Protein AF-A0A3A9YB05-F1 (afdb_monomer_lite)

Structure (mmCIF, N/CA/C/O backbone):
data_AF-A0A3A9YB05-F1
#
_entry.id   AF-A0A3A9YB05-F1
#
loop_
_atom_site.group_PDB
_atom_site.id
_atom_site.type_symbol
_atom_site.label_atom_id
_atom_site.label_alt_id
_atom_site.label_comp_id
_atom_site.label_asym_id
_atom_site.label_entity_id
_atom_site.label_seq_id
_atom_site.pdbx_PDB_ins_code
_atom_site.Cartn_x
_atom_site.Cartn_y
_atom_site.Cartn_z
_atom_site.occupancy
_atom_site.B_iso_or_equiv
_atom_site.auth_seq_id
_atom_site.auth_comp_id
_atom_site.auth_asym_id
_atom_site.auth_atom_id
_atom_site.pdbx_PDB_model_num
ATOM 1 N N . MET A 1 1 ? -1.343 19.765 -22.130 1.00 36.56 1 MET A N 1
ATOM 2 C CA . MET A 1 1 ? -2.566 19.128 -21.579 1.00 36.56 1 MET A CA 1
ATOM 3 C C . MET A 1 1 ? -2.319 18.219 -20.355 1.00 36.56 1 MET A C 1
ATOM 5 O O . MET A 1 1 ? -3.243 17.538 -19.939 1.00 36.56 1 MET A O 1
ATOM 9 N N . ALA A 1 2 ? -1.139 18.242 -19.710 1.00 44.12 2 ALA A N 1
ATOM 10 C CA . ALA A 1 2 ? -0.844 17.418 -18.522 1.00 44.12 2 ALA A CA 1
ATOM 11 C C . ALA A 1 2 ? -1.219 18.084 -17.177 1.00 44.12 2 ALA A C 1
ATOM 13 O O . ALA A 1 2 ? -1.642 17.401 -16.250 1.00 44.12 2 ALA A O 1
ATOM 14 N N . ALA A 1 3 ? -1.144 19.418 -17.088 1.00 40.59 3 ALA A N 1
ATOM 15 C CA . ALA A 1 3 ? -1.496 20.162 -15.873 1.00 40.59 3 ALA A CA 1
ATOM 16 C C . ALA A 1 3 ? -2.989 20.034 -15.509 1.00 40.59 3 ALA A C 1
ATOM 18 O O . ALA A 1 3 ? -3.330 19.824 -14.350 1.00 40.59 3 ALA A O 1
ATOM 19 N N . ASN A 1 4 ? -3.877 20.057 -16.510 1.00 38.59 4 ASN A N 1
ATOM 20 C CA . ASN A 1 4 ? -5.318 19.913 -16.282 1.00 38.59 4 ASN A CA 1
ATOM 21 C C . ASN A 1 4 ? -5.694 18.483 -15.858 1.00 38.59 4 ASN A C 1
ATOM 23 O O . ASN A 1 4 ? -6.568 18.318 -15.017 1.00 38.59 4 ASN A O 1
ATOM 27 N N . GLY A 1 5 ? -4.999 17.454 -16.363 1.00 43.22 5 GLY A N 1
ATOM 28 C CA . GLY A 1 5 ? -5.184 16.065 -15.917 1.00 43.22 5 GLY A CA 1
ATOM 29 C C . GLY A 1 5 ? -4.750 15.843 -14.464 1.00 43.22 5 GLY A C 1
ATOM 30 O O . GLY A 1 5 ? -5.442 15.164 -13.715 1.00 43.22 5 GLY A O 1
ATOM 31 N N . MET A 1 6 ? -3.663 16.493 -14.038 1.00 45.25 6 MET A N 1
ATOM 32 C CA . MET A 1 6 ? -3.198 16.495 -12.648 1.00 45.25 6 MET A CA 1
ATOM 33 C C . MET A 1 6 ? -4.198 17.183 -11.704 1.00 45.25 6 MET A C 1
ATOM 35 O O . MET A 1 6 ? -4.473 16.657 -10.631 1.00 45.25 6 MET A O 1
ATOM 39 N N . ILE A 1 7 ? -4.790 18.314 -12.110 1.00 48.00 7 ILE A N 1
ATOM 40 C CA . ILE A 1 7 ? -5.822 19.018 -11.324 1.00 48.00 7 ILE A CA 1
ATOM 41 C C . ILE A 1 7 ? -7.118 18.194 -11.246 1.00 48.00 7 ILE A C 1
ATOM 43 O O . ILE A 1 7 ? -7.726 18.117 -10.182 1.00 48.00 7 ILE A O 1
ATOM 47 N N . ILE A 1 8 ? -7.514 17.519 -12.329 1.00 49.16 8 ILE A N 1
ATOM 48 C CA . ILE A 1 8 ? -8.707 16.655 -12.361 1.00 49.16 8 ILE A CA 1
ATOM 49 C C . ILE A 1 8 ? -8.503 15.380 -11.523 1.00 49.16 8 ILE A C 1
ATOM 51 O O . ILE A 1 8 ? -9.425 14.953 -10.832 1.00 49.16 8 ILE A O 1
ATOM 55 N N . GLU A 1 9 ? -7.303 14.796 -11.506 1.00 47.78 9 GLU A N 1
ATOM 56 C CA . GLU A 1 9 ? -6.983 13.644 -10.649 1.00 47.78 9 GLU A CA 1
ATOM 57 C C . GLU A 1 9 ? -6.858 14.041 -9.168 1.00 47.78 9 GLU A C 1
ATOM 59 O O . GLU A 1 9 ? -7.341 13.310 -8.306 1.00 47.78 9 GLU A O 1
ATOM 64 N N . GLN A 1 10 ? -6.301 15.218 -8.854 1.00 46.91 10 GLN A N 1
ATOM 65 C CA . GLN A 1 10 ? -6.330 15.785 -7.497 1.00 46.91 10 GLN A CA 1
ATOM 66 C C . GLN A 1 10 ? -7.772 16.084 -7.049 1.00 46.91 10 GLN A C 1
ATOM 68 O O . GLN A 1 10 ? -8.134 15.794 -5.910 1.00 46.91 10 GLN A O 1
ATOM 73 N N . ALA A 1 11 ? -8.635 16.554 -7.956 1.00 43.59 11 ALA A N 1
ATOM 74 C CA . ALA A 1 11 ? -10.065 16.727 -7.703 1.00 43.59 11 ALA A CA 1
ATOM 75 C C . ALA A 1 11 ? -10.808 15.382 -7.545 1.00 43.59 11 ALA A C 1
ATOM 77 O O . ALA A 1 11 ? -11.723 15.287 -6.730 1.00 43.59 11 ALA A O 1
ATOM 78 N N . GLN A 1 12 ? -10.385 14.312 -8.232 1.00 49.22 12 GLN A N 1
ATOM 79 C CA . GLN A 1 12 ? -10.925 12.960 -8.031 1.00 49.22 12 GLN A CA 1
ATOM 80 C C . GLN A 1 12 ? -10.447 12.311 -6.721 1.00 49.22 12 GLN A C 1
ATOM 82 O O . GLN A 1 12 ? -11.225 11.611 -6.064 1.00 49.22 12 GLN A O 1
ATOM 87 N N . ILE A 1 13 ? -9.218 12.601 -6.277 1.00 46.62 13 ILE A N 1
ATOM 88 C CA . ILE A 1 13 ? -8.735 12.291 -4.920 1.00 46.62 13 ILE A CA 1
ATOM 89 C C . ILE A 1 13 ? -9.582 13.047 -3.879 1.00 46.62 13 ILE A C 1
ATOM 91 O O . ILE A 1 13 ? -9.956 12.464 -2.865 1.00 46.62 13 ILE A O 1
ATOM 95 N N . LEU A 1 14 ? -10.011 14.279 -4.173 1.00 41.47 14 LEU A N 1
ATOM 96 C CA . LEU A 1 14 ? -10.945 15.060 -3.349 1.00 41.47 14 LEU A CA 1
ATOM 97 C C . LEU A 1 14 ? -12.405 14.574 -3.403 1.00 41.47 14 LEU A C 1
ATOM 99 O O . LEU A 1 14 ? -13.102 14.693 -2.402 1.00 41.47 14 LEU A O 1
ATOM 103 N N . THR A 1 15 ? -12.870 13.913 -4.470 1.00 44.34 15 THR A N 1
ATOM 104 C CA . THR A 1 15 ? -14.143 13.151 -4.425 1.00 44.34 15 THR A CA 1
ATOM 105 C C . THR A 1 15 ? -14.007 11.792 -3.728 1.00 44.34 15 THR A C 1
ATOM 107 O O . THR A 1 15 ? -15.003 11.133 -3.432 1.00 44.34 15 THR A O 1
ATOM 110 N N . THR A 1 16 ? -12.778 11.403 -3.364 1.00 44.47 16 THR A N 1
ATOM 111 C CA . THR A 1 16 ? -12.507 10.318 -2.406 1.00 44.47 16 THR A CA 1
ATOM 112 C C . THR A 1 16 ? -12.635 10.805 -0.952 1.00 44.47 16 THR A C 1
ATOM 114 O O . THR A 1 16 ? -12.190 10.131 -0.028 1.00 44.47 16 THR A O 1
ATOM 117 N N . HIS A 1 17 ? -13.319 11.933 -0.715 1.00 46.44 17 HIS A N 1
ATOM 118 C CA . HIS A 1 17 ? -13.881 12.268 0.597 1.00 46.44 17 HIS A CA 1
ATOM 119 C C . HIS A 1 17 ? -14.825 11.157 1.113 1.00 46.44 17 HIS A C 1
ATOM 121 O O . HIS A 1 17 ? -14.983 10.999 2.315 1.00 46.44 17 HIS A O 1
ATOM 127 N N . ASN A 1 18 ? -15.356 10.292 0.236 1.00 51.62 18 ASN A N 1
ATOM 128 C CA . ASN A 1 18 ? -16.285 9.224 0.617 1.00 51.62 18 ASN A CA 1
ATOM 129 C C . ASN A 1 18 ? -15.692 8.081 1.463 1.00 51.62 18 ASN A C 1
ATOM 131 O O . ASN A 1 18 ? -16.448 7.421 2.171 1.00 51.62 18 ASN A O 1
ATOM 135 N N . LEU A 1 19 ? -14.379 7.817 1.444 1.00 50.50 19 LEU A N 1
ATOM 136 C CA . LEU A 1 19 ? -13.840 6.685 2.218 1.00 50.50 19 LEU A CA 1
ATOM 137 C C . LEU A 1 19 ? -13.727 7.013 3.717 1.00 50.50 19 LEU A C 1
ATOM 139 O O . LEU A 1 19 ? -14.070 6.188 4.561 1.00 50.50 19 LEU A O 1
ATOM 143 N N . ALA A 1 20 ? -13.335 8.246 4.050 1.00 49.22 20 ALA A N 1
ATOM 144 C CA . ALA A 1 20 ? -13.356 8.744 5.425 1.00 49.22 20 ALA A CA 1
ATOM 145 C C . ALA A 1 20 ? -14.797 8.894 5.952 1.00 49.22 20 ALA A C 1
ATOM 147 O O . ALA A 1 20 ? -15.063 8.584 7.113 1.00 49.22 20 ALA A O 1
ATOM 148 N N . THR A 1 21 ? -15.749 9.277 5.092 1.00 50.00 21 THR A N 1
ATOM 149 C CA . THR A 1 21 ? -17.178 9.352 5.445 1.00 50.00 21 THR A CA 1
ATOM 150 C C . THR A 1 21 ? -17.798 7.973 5.718 1.00 50.00 21 THR A C 1
ATOM 152 O O . THR A 1 21 ? -18.630 7.844 6.610 1.00 50.00 21 THR A O 1
ATOM 155 N N . LEU A 1 22 ? -17.384 6.913 5.016 1.00 48.75 22 LEU A N 1
ATOM 156 C CA . LEU A 1 22 ? -17.892 5.552 5.260 1.00 48.75 22 LEU A CA 1
ATOM 157 C C . LEU A 1 22 ? -17.341 4.913 6.546 1.00 48.75 22 LEU A C 1
ATOM 159 O O . LEU A 1 22 ? -17.993 4.060 7.147 1.00 48.75 22 LEU A O 1
ATOM 163 N N . VAL A 1 23 ? -16.149 5.319 6.985 1.00 48.09 23 VAL A N 1
ATOM 164 C CA . VAL A 1 23 ? -15.511 4.753 8.184 1.00 48.09 23 VAL A CA 1
ATOM 165 C C . VAL A 1 23 ? -15.795 5.574 9.444 1.00 48.09 23 VAL A C 1
ATOM 167 O O . VAL A 1 23 ? -15.877 4.998 10.524 1.00 48.09 23 VAL A O 1
ATOM 170 N N . GLY A 1 24 ? -16.005 6.889 9.321 1.00 53.16 24 GLY A N 1
ATOM 171 C CA . GLY A 1 24 ? -16.400 7.756 10.434 1.00 53.16 24 GLY A CA 1
ATOM 172 C C . GLY A 1 24 ? -17.881 7.582 10.810 1.00 53.16 24 GLY A C 1
ATOM 173 O O . GLY A 1 24 ? -18.190 6.780 11.685 1.00 53.16 24 GLY A O 1
ATOM 174 N N . PRO A 1 25 ? -18.816 8.310 10.175 1.00 46.41 25 PRO A N 1
ATOM 175 C CA . PRO A 1 25 ? -20.230 8.278 10.561 1.00 46.41 25 PRO A CA 1
ATOM 176 C C . PRO A 1 25 ? -20.952 6.933 10.352 1.00 46.41 25 PRO A C 1
ATOM 178 O O . PRO A 1 25 ? -21.892 6.651 11.088 1.00 46.41 25 PRO A O 1
ATOM 181 N N . VAL A 1 26 ? -20.543 6.097 9.385 1.00 50.66 26 VAL A N 1
ATOM 182 C CA . VAL A 1 26 ? -21.224 4.812 9.082 1.00 50.66 26 VAL A CA 1
ATOM 183 C C . VAL A 1 26 ? -20.585 3.616 9.812 1.00 50.66 26 VAL A C 1
ATOM 185 O O . VAL A 1 26 ? -21.194 2.554 9.913 1.00 50.66 26 VAL A O 1
ATOM 188 N N . GLY A 1 27 ? -19.377 3.775 10.369 1.00 55.62 27 GLY A N 1
ATOM 189 C CA . GLY A 1 27 ? -18.739 2.771 11.229 1.00 55.62 27 GLY A CA 1
ATOM 190 C C . GLY A 1 27 ? -18.441 1.423 10.558 1.00 55.62 27 GLY A C 1
ATOM 191 O O . GLY A 1 27 ? -18.299 0.416 11.255 1.00 55.62 27 GLY A O 1
ATOM 192 N N . VAL A 1 28 ? -18.351 1.373 9.221 1.00 55.44 28 VAL A N 1
ATOM 193 C CA . VAL A 1 28 ? -18.095 0.127 8.484 1.00 55.44 28 VAL A CA 1
ATOM 194 C C . VAL A 1 28 ? -16.756 -0.453 8.916 1.00 55.44 28 VAL A C 1
ATOM 196 O O . VAL A 1 28 ? -15.711 0.170 8.741 1.00 55.44 28 VAL A O 1
ATOM 199 N N . ARG A 1 29 ? -16.783 -1.677 9.447 1.00 64.31 29 ARG A N 1
ATOM 200 C CA . ARG A 1 29 ? -15.589 -2.452 9.775 1.00 64.31 29 ARG A CA 1
ATOM 201 C C . ARG A 1 29 ? -15.524 -3.683 8.876 1.00 64.31 29 ARG A C 1
ATOM 203 O O . ARG A 1 29 ? -16.465 -4.475 8.871 1.00 64.31 29 ARG A O 1
ATOM 210 N N . PRO A 1 30 ? -14.441 -3.873 8.113 1.00 71.44 30 PRO A N 1
ATOM 211 C CA . PRO A 1 30 ? -14.278 -5.074 7.313 1.00 71.44 30 PRO A CA 1
ATOM 212 C C . PRO A 1 30 ? -14.149 -6.287 8.236 1.00 71.44 30 PRO A C 1
ATOM 214 O O . PRO A 1 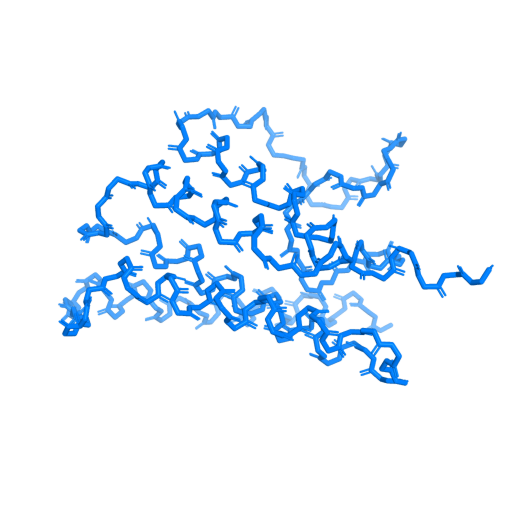30 ? -13.394 -6.247 9.204 1.00 71.44 30 PRO A O 1
ATOM 217 N N . ALA A 1 31 ? -14.835 -7.384 7.905 1.00 74.44 31 ALA A N 1
ATOM 218 C CA . ALA A 1 31 ? -14.831 -8.609 8.713 1.00 74.44 31 ALA A CA 1
ATOM 219 C C . ALA A 1 31 ? -13.417 -9.175 8.948 1.00 74.44 31 ALA A C 1
ATOM 221 O O . ALA A 1 31 ? -13.138 -9.753 9.990 1.00 74.44 31 ALA A O 1
ATOM 222 N N . ALA A 1 32 ? -12.511 -8.970 7.990 1.00 76.44 32 ALA A N 1
ATOM 223 C CA . ALA A 1 32 ? -11.117 -9.398 8.085 1.00 76.44 32 ALA A CA 1
ATOM 224 C C . ALA A 1 32 ? -10.206 -8.420 8.856 1.00 76.44 32 ALA A C 1
ATOM 226 O O . ALA A 1 32 ? -9.037 -8.727 9.062 1.00 76.44 32 ALA A O 1
ATOM 227 N N . GLY A 1 33 ? -10.700 -7.240 9.237 1.00 84.44 33 GLY A N 1
ATOM 228 C CA . GLY A 1 33 ? -9.899 -6.175 9.838 1.00 84.44 33 GLY A CA 1
ATOM 229 C C . GLY A 1 33 ? -9.085 -5.359 8.826 1.00 84.44 33 GLY A C 1
ATOM 230 O O . GLY A 1 33 ? -8.813 -5.779 7.697 1.00 84.44 33 GLY A O 1
ATOM 231 N N . TRP A 1 34 ? -8.705 -4.151 9.242 1.00 86.56 34 TRP A N 1
ATOM 232 C CA . TRP A 1 34 ? -7.985 -3.189 8.404 1.00 86.56 34 TRP A CA 1
ATOM 233 C C . TRP A 1 34 ? -6.554 -3.627 8.094 1.00 86.56 34 TRP A C 1
ATOM 235 O O . TRP A 1 34 ? -6.126 -3.523 6.948 1.00 86.56 34 TRP A O 1
ATOM 245 N N . THR A 1 35 ? -5.848 -4.214 9.064 1.00 88.00 35 THR A N 1
ATOM 246 C CA . THR A 1 35 ? -4.489 -4.746 8.878 1.00 88.00 35 THR A CA 1
ATOM 247 C C . THR A 1 35 ? -4.452 -5.833 7.805 1.00 88.00 35 THR A C 1
ATOM 249 O O . THR A 1 35 ? -3.587 -5.821 6.937 1.00 88.00 35 THR A O 1
ATOM 252 N N . ALA A 1 36 ? -5.439 -6.736 7.785 1.00 87.75 36 ALA A N 1
ATOM 253 C CA . ALA A 1 36 ? -5.518 -7.777 6.761 1.00 87.75 36 ALA A CA 1
ATOM 254 C C . ALA A 1 36 ? -5.822 -7.208 5.364 1.00 87.75 36 ALA A C 1
ATOM 256 O O . ALA A 1 36 ? -5.395 -7.768 4.353 1.00 87.75 36 ALA A O 1
ATOM 257 N N . LEU A 1 37 ? -6.573 -6.102 5.279 1.00 90.19 37 LEU A N 1
ATOM 258 C CA . LEU A 1 37 ? -6.776 -5.395 4.013 1.00 90.19 37 LEU A CA 1
ATOM 259 C C . LEU A 1 37 ? -5.516 -4.665 3.555 1.00 90.19 37 LEU A C 1
ATOM 261 O O . LEU A 1 37 ? -5.202 -4.740 2.369 1.00 90.19 37 LEU A O 1
ATOM 265 N N . ALA A 1 38 ? -4.787 -4.015 4.463 1.00 90.94 38 ALA A N 1
ATOM 266 C CA . ALA A 1 38 ? -3.481 -3.431 4.176 1.00 90.94 38 ALA A CA 1
ATOM 267 C C . ALA A 1 38 ? -2.537 -4.501 3.607 1.00 90.94 38 ALA A C 1
ATOM 269 O O . ALA A 1 38 ? -2.008 -4.353 2.508 1.00 90.94 38 ALA A O 1
ATOM 270 N N . ASP A 1 39 ? -2.457 -5.645 4.2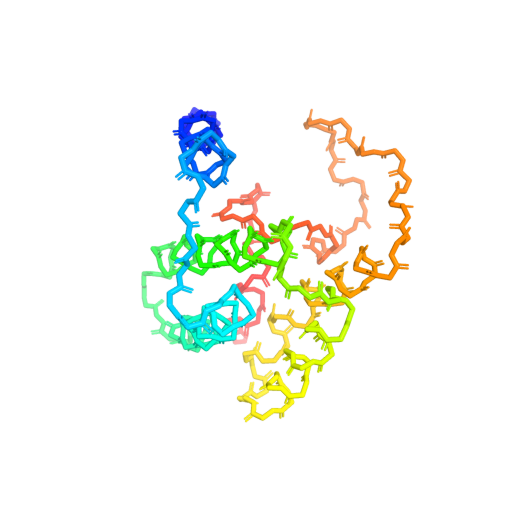77 1.00 92.75 39 ASP A N 1
ATOM 271 C CA . ASP A 1 39 ? -1.659 -6.789 3.857 1.00 92.75 39 ASP A CA 1
ATOM 272 C C . ASP A 1 39 ? -1.992 -7.292 2.448 1.00 92.75 39 ASP A C 1
ATOM 274 O O . ASP A 1 39 ? -1.096 -7.431 1.615 1.00 92.75 39 ASP A O 1
ATOM 278 N N . ARG A 1 40 ? -3.276 -7.536 2.155 1.00 93.69 40 ARG A N 1
ATOM 279 C CA . ARG A 1 40 ? -3.714 -7.963 0.815 1.00 93.69 40 ARG A CA 1
ATOM 280 C C . ARG A 1 40 ? -3.460 -6.892 -0.239 1.00 93.69 40 ARG A C 1
ATOM 282 O O . ARG A 1 40 ? -3.083 -7.206 -1.365 1.00 93.69 40 ARG A O 1
ATOM 289 N N . THR A 1 41 ? -3.654 -5.628 0.117 1.00 93.19 41 THR A N 1
ATOM 290 C CA . THR A 1 41 ? -3.427 -4.505 -0.797 1.00 93.19 41 THR A CA 1
ATOM 291 C C . THR A 1 41 ? -1.949 -4.367 -1.132 1.00 93.19 41 THR A C 1
ATOM 293 O O . THR A 1 41 ? -1.610 -4.123 -2.287 1.00 93.19 41 THR A O 1
ATOM 296 N N . PHE A 1 42 ? -1.056 -4.607 -0.173 1.00 96.44 42 PHE A N 1
ATOM 297 C CA . PHE A 1 42 ? 0.377 -4.627 -0.436 1.00 96.44 42 PHE A CA 1
ATOM 298 C C . PHE A 1 42 ? 0.772 -5.757 -1.398 1.00 96.44 42 PHE A C 1
ATOM 300 O O . PHE A 1 42 ? 1.553 -5.522 -2.316 1.00 96.44 42 PHE A O 1
ATOM 307 N N . THR A 1 43 ? 0.159 -6.942 -1.296 1.00 96.56 43 THR A N 1
ATOM 308 C CA . THR A 1 43 ? 0.323 -8.006 -2.307 1.00 96.56 43 THR A CA 1
ATOM 309 C C . THR A 1 43 ? -0.130 -7.560 -3.704 1.00 96.56 43 THR A C 1
ATOM 311 O O . THR A 1 43 ? 0.508 -7.884 -4.704 1.00 96.56 43 THR A O 1
ATOM 314 N N . VAL A 1 44 ? -1.208 -6.775 -3.805 1.00 95.88 44 VAL A N 1
ATOM 315 C CA . VAL A 1 44 ? -1.638 -6.191 -5.087 1.00 95.88 44 VAL A CA 1
ATOM 316 C C . VAL A 1 44 ? -0.610 -5.181 -5.605 1.00 95.88 44 VAL A C 1
ATOM 318 O O . VAL A 1 44 ? -0.281 -5.211 -6.790 1.00 95.88 44 VAL A O 1
ATOM 321 N N . VAL A 1 45 ? -0.065 -4.324 -4.737 1.00 95.50 45 VAL A N 1
ATOM 322 C CA . VAL A 1 45 ? 0.991 -3.359 -5.090 1.00 95.50 45 VAL A CA 1
ATOM 323 C C . VAL A 1 45 ? 2.218 -4.073 -5.658 1.00 95.50 45 VAL A C 1
ATOM 325 O O . VAL A 1 45 ? 2.700 -3.690 -6.727 1.00 95.50 45 VAL A O 1
ATOM 328 N N . THR A 1 46 ? 2.714 -5.120 -4.993 1.00 96.75 46 THR A N 1
ATOM 329 C CA . THR A 1 46 ? 3.899 -5.861 -5.454 1.00 96.75 46 THR A CA 1
ATOM 330 C C . THR A 1 46 ? 3.631 -6.570 -6.781 1.00 96.75 46 TH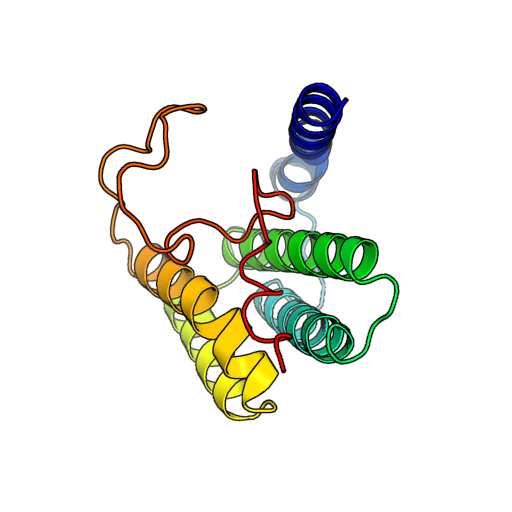R A C 1
ATOM 332 O O . THR A 1 46 ? 4.435 -6.458 -7.707 1.00 96.75 46 THR A O 1
ATOM 335 N N . HIS A 1 47 ? 2.464 -7.201 -6.934 1.00 95.50 47 HIS A N 1
ATOM 336 C CA . HIS A 1 47 ? 2.055 -7.845 -8.183 1.00 95.50 47 HIS A CA 1
ATOM 337 C C . HIS A 1 47 ? 1.932 -6.851 -9.351 1.00 95.50 47 HIS A C 1
ATOM 339 O O . HIS A 1 47 ? 2.444 -7.100 -10.443 1.00 95.50 47 HIS A O 1
ATOM 345 N N . LEU A 1 48 ? 1.290 -5.698 -9.144 1.00 93.31 48 LEU A N 1
ATOM 346 C CA . LEU A 1 48 ? 1.178 -4.666 -10.179 1.00 93.31 48 LEU A CA 1
ATOM 347 C C . LEU A 1 48 ? 2.545 -4.071 -10.539 1.00 93.31 48 LEU A C 1
ATOM 349 O O . LEU A 1 48 ? 2.809 -3.820 -11.713 1.00 93.31 48 LEU A O 1
ATOM 353 N N . THR A 1 49 ? 3.432 -3.909 -9.558 1.00 94.19 49 THR A N 1
ATOM 354 C CA . THR A 1 49 ? 4.799 -3.422 -9.787 1.00 94.19 49 THR A CA 1
ATOM 355 C C . THR A 1 49 ? 5.625 -4.421 -10.601 1.00 94.19 49 THR A C 1
ATOM 357 O O . THR A 1 49 ? 6.351 -4.013 -11.508 1.00 94.19 49 THR A O 1
ATOM 360 N N . ALA A 1 50 ? 5.465 -5.727 -10.362 1.00 94.81 50 ALA A N 1
ATOM 361 C CA . ALA A 1 50 ? 6.105 -6.769 -11.171 1.00 94.81 50 ALA A CA 1
ATOM 362 C C . ALA A 1 50 ? 5.672 -6.695 -12.647 1.00 94.81 50 ALA A C 1
ATOM 364 O O . ALA A 1 50 ? 6.490 -6.840 -13.556 1.00 94.81 50 ALA A O 1
ATOM 365 N N . ARG A 1 51 ? 4.394 -6.376 -12.897 1.00 92.94 51 ARG A N 1
ATOM 366 C CA . ARG A 1 51 ? 3.815 -6.213 -14.245 1.00 92.94 51 ARG A CA 1
ATOM 367 C C . ARG A 1 51 ? 4.286 -4.964 -14.993 1.00 92.94 51 ARG A C 1
ATOM 369 O O . ARG A 1 51 ? 3.836 -4.740 -16.116 1.00 92.94 51 ARG A O 1
ATOM 376 N N . LEU A 1 52 ? 5.129 -4.123 -14.394 1.00 90.00 52 LEU A N 1
ATOM 377 C CA . LEU A 1 52 ? 5.755 -3.007 -15.107 1.00 90.00 52 LEU A CA 1
ATOM 378 C C . LEU A 1 52 ? 6.894 -3.477 -16.007 1.00 90.00 52 LEU A C 1
ATOM 380 O O . LEU A 1 52 ? 7.131 -2.861 -17.042 1.00 90.00 52 LEU A O 1
ATOM 384 N N . ARG A 1 53 ? 7.570 -4.575 -15.647 1.00 88.19 53 ARG A N 1
ATOM 385 C CA . ARG A 1 53 ? 8.647 -5.122 -16.474 1.00 88.19 53 ARG A CA 1
ATOM 386 C C . ARG A 1 53 ? 8.115 -5.533 -17.842 1.00 88.19 53 ARG A C 1
ATOM 388 O O . ARG A 1 53 ? 7.138 -6.274 -17.926 1.00 88.19 53 ARG A O 1
ATOM 395 N N . HIS A 1 54 ? 8.786 -5.071 -18.897 1.00 84.25 54 HIS A N 1
ATOM 396 C CA . HIS A 1 54 ? 8.462 -5.382 -20.298 1.00 84.25 54 HIS A CA 1
ATOM 397 C C . HIS A 1 54 ? 7.038 -5.004 -20.720 1.00 84.25 54 HIS A C 1
ATOM 399 O O . HIS A 1 54 ? 6.504 -5.551 -21.684 1.00 84.25 54 HIS A O 1
ATOM 405 N N . ASN A 1 55 ? 6.398 -4.075 -20.008 1.00 85.38 55 ASN A N 1
ATOM 406 C CA . ASN A 1 55 ? 5.053 -3.642 -20.346 1.00 85.38 55 ASN A CA 1
ATOM 407 C C . ASN A 1 55 ? 5.111 -2.547 -21.422 1.00 85.38 55 ASN A C 1
ATOM 409 O O . ASN A 1 55 ? 5.573 -1.444 -21.129 1.00 85.38 55 ASN A O 1
ATOM 413 N N . PRO A 1 56 ? 4.588 -2.786 -22.639 1.00 82.94 56 PRO A N 1
ATOM 414 C CA . PRO A 1 56 ? 4.631 -1.797 -23.715 1.00 82.94 56 PRO A CA 1
ATOM 415 C C . PRO A 1 56 ? 3.731 -0.577 -23.449 1.00 82.94 56 PRO A C 1
ATOM 417 O O . PRO A 1 56 ? 3.808 0.416 -24.169 1.00 82.94 56 PRO A O 1
ATOM 420 N N . ARG A 1 57 ? 2.841 -0.638 -22.445 1.00 86.50 57 ARG A N 1
ATOM 421 C CA . ARG A 1 57 ? 1.924 0.443 -22.048 1.00 86.50 57 ARG A CA 1
ATOM 422 C C . ARG A 1 57 ? 1.880 0.584 -20.514 1.00 86.50 57 ARG A C 1
ATOM 424 O O . ARG A 1 57 ? 0.841 0.327 -19.899 1.00 86.50 57 ARG A O 1
ATOM 431 N N . PRO A 1 58 ? 2.982 1.016 -19.874 1.00 86.00 58 PRO A N 1
ATOM 432 C CA . PRO A 1 58 ? 3.157 0.910 -18.424 1.00 86.00 58 PRO A CA 1
ATOM 433 C C . PRO A 1 58 ? 2.326 1.923 -17.625 1.00 86.00 58 PRO A C 1
ATOM 435 O O . PRO A 1 58 ? 2.030 1.687 -16.458 1.00 86.00 58 PRO A O 1
ATOM 438 N N . LEU A 1 59 ? 1.906 3.034 -18.242 1.00 83.69 59 LEU A N 1
ATOM 439 C CA . LEU A 1 59 ? 1.262 4.155 -17.543 1.00 83.69 59 LEU A CA 1
ATOM 440 C C . LEU A 1 59 ? -0.036 3.765 -16.823 1.00 83.69 59 LEU A C 1
ATOM 442 O O . LEU A 1 59 ? -0.297 4.239 -15.720 1.00 83.69 59 LEU A O 1
ATOM 446 N N . ARG A 1 60 ? -0.836 2.864 -17.408 1.00 83.69 60 ARG A N 1
ATOM 447 C CA . ARG A 1 60 ? -2.052 2.363 -16.751 1.00 83.69 60 ARG A CA 1
ATOM 448 C C . ARG A 1 60 ? -1.711 1.572 -15.488 1.00 83.69 60 ARG A C 1
ATOM 450 O O . ARG A 1 60 ? -2.300 1.811 -14.443 1.00 83.69 60 ARG A O 1
ATOM 457 N N . THR A 1 61 ? -0.721 0.689 -15.575 1.00 85.38 61 THR A N 1
ATOM 458 C CA . THR A 1 61 ? -0.258 -0.104 -14.433 1.00 85.38 61 THR A CA 1
ATOM 459 C C . THR A 1 61 ? 0.336 0.784 -13.341 1.00 85.38 61 THR A C 1
ATOM 461 O O . THR A 1 61 ? 0.073 0.548 -12.170 1.00 85.38 61 THR A O 1
ATOM 464 N N . VAL A 1 62 ? 1.071 1.843 -13.699 1.00 84.12 62 VAL A N 1
ATOM 465 C CA . VAL A 1 62 ? 1.570 2.843 -12.735 1.00 84.12 62 VAL A CA 1
ATOM 466 C C . VAL A 1 62 ? 0.416 3.502 -11.974 1.00 84.12 62 VAL A C 1
ATOM 468 O O . VAL A 1 62 ? 0.465 3.599 -10.746 1.00 84.12 62 VAL A O 1
ATOM 471 N N . LYS A 1 63 ? -0.658 3.891 -12.673 1.00 76.75 63 LYS A N 1
ATOM 472 C CA . LYS A 1 63 ? -1.861 4.442 -12.033 1.00 76.75 63 LYS A CA 1
ATOM 473 C C . LYS A 1 63 ? -2.504 3.440 -11.071 1.00 76.75 63 LYS A C 1
ATOM 475 O O . LYS A 1 63 ? -2.864 3.817 -9.955 1.00 76.75 63 LYS A O 1
ATOM 480 N N . ASP A 1 64 ? -2.607 2.176 -11.474 1.00 83.25 64 ASP A N 1
ATOM 481 C CA . ASP A 1 64 ? -3.174 1.116 -10.636 1.00 83.25 64 ASP A CA 1
ATOM 482 C C . ASP A 1 64 ? -2.313 0.870 -9.378 1.00 83.25 64 ASP A C 1
ATOM 484 O O . ASP A 1 64 ? -2.858 0.754 -8.278 1.00 83.25 64 ASP A O 1
ATOM 488 N N . VAL A 1 65 ? -0.975 0.882 -9.501 1.00 87.75 65 VAL A N 1
ATOM 489 C CA . VAL A 1 65 ? -0.038 0.807 -8.359 1.00 87.75 65 VAL A CA 1
ATOM 490 C C . VAL A 1 65 ? -0.273 1.967 -7.393 1.00 87.75 65 VAL A C 1
ATOM 492 O O . VAL A 1 65 ? -0.427 1.749 -6.193 1.00 87.75 65 VAL A O 1
ATOM 495 N N . ALA A 1 66 ? -0.348 3.200 -7.899 1.00 80.94 66 ALA A N 1
ATOM 496 C CA . ALA A 1 66 ? -0.557 4.381 -7.066 1.00 80.94 66 ALA A CA 1
ATOM 497 C C . ALA A 1 66 ? -1.937 4.394 -6.387 1.00 80.94 66 ALA A C 1
ATOM 499 O O . ALA A 1 66 ? -2.087 4.908 -5.277 1.00 80.94 66 ALA A O 1
ATOM 500 N N . TYR A 1 67 ? -2.966 3.837 -7.031 1.00 81.56 67 TYR A N 1
ATOM 501 C CA . TYR A 1 67 ? -4.278 3.665 -6.410 1.00 81.56 67 TYR A CA 1
ATOM 502 C C . TYR A 1 67 ? -4.229 2.643 -5.271 1.00 81.56 67 TYR A C 1
ATOM 504 O O . TYR A 1 67 ? -4.662 2.949 -4.160 1.00 81.56 67 TYR A O 1
ATOM 512 N N . ALA A 1 68 ? -3.646 1.467 -5.515 1.00 85.44 68 ALA A N 1
ATOM 513 C CA . ALA A 1 68 ? -3.483 0.438 -4.493 1.00 85.44 68 ALA A CA 1
ATOM 514 C C . ALA A 1 68 ? -2.630 0.939 -3.312 1.00 85.44 68 ALA A C 1
ATOM 516 O O . ALA A 1 68 ? -2.988 0.718 -2.159 1.00 85.44 68 ALA A O 1
ATOM 517 N N . TRP A 1 69 ? -1.564 1.701 -3.571 1.00 89.25 69 TRP A N 1
ATOM 518 C CA . TRP A 1 69 ? -0.750 2.314 -2.519 1.00 89.25 69 TRP A CA 1
ATOM 519 C C . TRP A 1 69 ? -1.550 3.286 -1.641 1.00 89.25 69 TRP A C 1
ATOM 521 O O . TRP A 1 69 ? -1.453 3.247 -0.417 1.00 89.25 69 TRP A O 1
ATOM 531 N N . ARG A 1 70 ? -2.401 4.132 -2.236 1.00 85.31 70 ARG A N 1
ATOM 532 C CA . ARG A 1 70 ? -3.277 5.026 -1.460 1.00 85.31 70 ARG A CA 1
ATOM 533 C C . ARG A 1 70 ? -4.279 4.254 -0.601 1.00 85.31 70 ARG A C 1
ATOM 535 O O . ARG A 1 70 ? -4.513 4.647 0.537 1.00 85.31 70 ARG A O 1
ATOM 542 N N . GLN A 1 71 ? -4.833 3.156 -1.118 1.00 84.50 71 GLN A N 1
ATOM 543 C CA . GLN A 1 71 ? -5.727 2.280 -0.350 1.00 84.50 71 GLN A CA 1
ATOM 544 C C . GLN A 1 71 ? -5.005 1.630 0.835 1.00 84.50 71 GLN A C 1
ATOM 546 O O . GLN A 1 71 ? -5.535 1.608 1.942 1.00 84.50 71 GLN A O 1
ATOM 551 N N . LEU A 1 72 ? -3.767 1.177 0.630 1.00 91.06 72 LEU A N 1
ATOM 552 C CA . LEU A 1 72 ? -2.912 0.662 1.697 1.00 91.06 72 LEU A CA 1
ATOM 553 C C . LEU A 1 72 ? -2.718 1.699 2.809 1.00 91.06 72 LEU A C 1
ATOM 555 O O . LEU A 1 72 ? -2.990 1.405 3.970 1.00 91.06 72 LEU A O 1
ATOM 559 N N . VAL A 1 73 ? -2.289 2.914 2.452 1.00 86.62 73 VAL A N 1
ATOM 560 C CA . VAL A 1 73 ? -2.085 4.002 3.422 1.00 86.62 73 VAL A CA 1
ATOM 561 C C . VAL A 1 73 ? -3.379 4.312 4.171 1.00 86.62 73 VAL A C 1
ATOM 563 O O . VAL A 1 73 ? -3.352 4.464 5.391 1.00 86.62 73 VAL A O 1
ATOM 566 N N . PHE A 1 74 ? -4.521 4.342 3.479 1.00 84.00 74 PHE A N 1
ATOM 567 C CA . PHE A 1 74 ? -5.818 4.525 4.122 1.00 84.00 74 PHE A CA 1
ATOM 568 C C . PHE A 1 74 ? -6.097 3.434 5.162 1.00 84.00 74 PHE A C 1
ATOM 570 O O . PHE A 1 74 ? -6.376 3.767 6.310 1.00 84.00 74 PHE A O 1
ATOM 577 N N . PHE A 1 75 ? -5.963 2.152 4.809 1.00 85.94 75 PHE A N 1
ATOM 578 C CA . PHE A 1 75 ? -6.220 1.051 5.744 1.00 85.94 75 PHE A CA 1
ATOM 579 C C . PHE A 1 75 ? -5.327 1.099 6.985 1.00 85.94 75 PHE A C 1
ATOM 581 O O . PHE A 1 75 ? -5.798 0.777 8.070 1.00 85.94 75 PHE A O 1
ATOM 588 N N . LEU A 1 76 ? -4.077 1.544 6.848 1.00 87.12 76 LEU A N 1
ATOM 589 C CA . LEU A 1 76 ? -3.161 1.728 7.979 1.00 87.12 76 LEU A CA 1
ATOM 590 C C . LEU A 1 76 ? -3.489 2.953 8.846 1.00 87.12 76 LEU A C 1
ATOM 592 O O . LEU A 1 76 ? -3.083 3.006 10.001 1.00 87.12 76 LEU A O 1
ATOM 596 N N . SER A 1 77 ? -4.219 3.930 8.305 1.00 83.50 77 SER A N 1
ATOM 597 C CA . SER A 1 77 ? -4.531 5.196 8.987 1.00 83.50 77 SER A CA 1
ATOM 598 C C . SER A 1 77 ? -5.875 5.178 9.725 1.00 83.50 77 SER A C 1
ATOM 600 O O . SER A 1 77 ? -6.197 6.121 10.447 1.00 83.50 77 SER A O 1
ATOM 602 N N . VAL A 1 78 ? -6.698 4.142 9.528 1.00 82.19 78 VAL A N 1
ATOM 603 C CA . VAL A 1 78 ? -8.030 4.048 10.137 1.00 82.19 78 VAL A CA 1
ATOM 604 C C . VAL A 1 78 ? -7.934 3.683 11.630 1.00 82.19 78 VAL A C 1
ATOM 606 O O . VAL A 1 78 ? -7.248 2.719 11.981 1.00 82.19 78 VAL A O 1
ATOM 609 N N . PRO A 1 79 ? -8.681 4.363 12.527 1.00 77.19 79 PRO A N 1
ATOM 610 C CA . PRO A 1 79 ? -8.773 3.969 13.931 1.00 77.19 79 PRO A CA 1
ATOM 611 C C . PRO A 1 79 ? -9.196 2.501 14.107 1.00 77.19 79 PRO A C 1
AT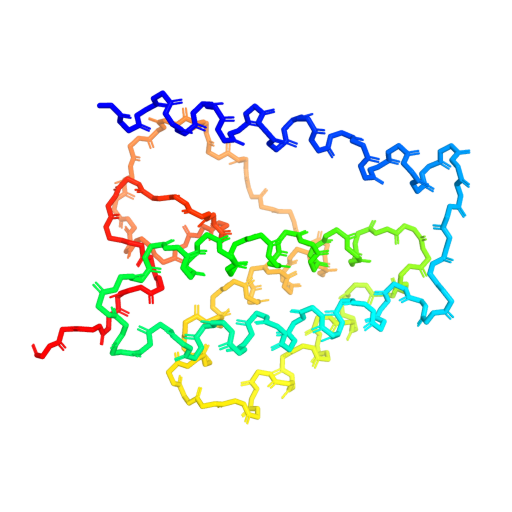OM 613 O O . PRO A 1 79 ? -10.232 2.061 13.603 1.00 77.19 79 PRO A O 1
ATOM 616 N N . GLY A 1 80 ? -8.396 1.737 14.855 1.00 77.44 80 GLY A N 1
ATOM 617 C CA . GLY A 1 80 ? -8.599 0.297 15.051 1.00 77.44 80 GLY A CA 1
ATOM 618 C C . GLY A 1 80 ? -7.861 -0.599 14.049 1.00 77.44 80 GLY A C 1
ATOM 619 O O . GLY A 1 80 ? -8.067 -1.810 14.076 1.00 77.44 80 GLY A O 1
ATOM 620 N N . ALA A 1 81 ? -6.996 -0.044 13.194 1.00 77.31 81 ALA A N 1
ATOM 621 C CA . ALA A 1 81 ? -6.094 -0.814 12.331 1.00 77.31 81 ALA A CA 1
ATOM 622 C C . ALA A 1 81 ? -4.882 -1.438 13.055 1.00 77.31 81 ALA A C 1
ATOM 624 O O . ALA A 1 81 ? -4.106 -2.162 12.431 1.00 77.31 81 ALA A O 1
ATOM 625 N N . GLY A 1 82 ? -4.742 -1.202 14.363 1.00 83.19 82 GLY A N 1
ATOM 626 C CA . GLY A 1 82 ? -3.584 -1.619 15.154 1.00 83.19 82 GLY A CA 1
ATOM 627 C C . GLY A 1 82 ? -2.452 -0.594 15.095 1.00 83.19 82 GLY A C 1
ATOM 628 O O . GLY A 1 82 ? -2.678 0.553 14.718 1.00 83.19 82 GLY A O 1
ATOM 629 N N . ASP A 1 83 ? -1.253 -1.008 15.499 1.00 89.06 83 ASP A N 1
ATOM 630 C CA . ASP A 1 83 ? -0.047 -0.178 15.443 1.00 89.06 83 ASP A CA 1
ATOM 631 C C . ASP A 1 83 ? 0.473 -0.078 13.990 1.00 89.06 83 ASP A C 1
ATOM 633 O O . ASP A 1 83 ? 0.878 -1.100 13.414 1.00 89.06 83 ASP A O 1
ATOM 637 N N . PRO A 1 84 ? 0.487 1.126 13.383 1.00 85.94 84 PRO A N 1
ATOM 638 C CA . PRO A 1 84 ? 0.995 1.324 12.030 1.00 85.94 84 PRO A CA 1
ATOM 639 C C . PRO A 1 84 ? 2.467 0.928 11.865 1.00 85.94 84 PRO A C 1
ATOM 641 O O . PRO A 1 84 ? 2.831 0.426 10.803 1.00 85.94 84 PRO A O 1
ATOM 644 N N . ALA A 1 85 ? 3.313 1.100 12.886 1.00 88.38 85 ALA A N 1
ATOM 645 C CA . ALA A 1 85 ? 4.733 0.763 12.804 1.00 88.38 85 ALA A CA 1
ATOM 646 C C . ALA A 1 85 ? 4.940 -0.757 12.699 1.00 88.38 85 ALA A C 1
ATOM 648 O O . ALA A 1 85 ? 5.670 -1.229 11.824 1.00 88.38 85 ALA A O 1
ATOM 649 N N . LEU A 1 86 ? 4.223 -1.536 13.519 1.00 91.69 86 LEU A N 1
ATOM 650 C CA . LEU A 1 86 ? 4.232 -3.002 13.435 1.00 91.69 86 LEU A CA 1
ATOM 651 C C . LEU A 1 86 ? 3.694 -3.503 12.091 1.00 91.69 86 LEU A C 1
ATOM 653 O O . LEU A 1 86 ? 4.243 -4.446 11.514 1.00 91.69 86 LEU A O 1
ATOM 657 N N . ALA A 1 87 ? 2.637 -2.870 11.577 1.00 91.94 87 ALA A N 1
ATOM 658 C CA . ALA A 1 87 ? 2.086 -3.216 10.276 1.00 91.94 87 ALA A CA 1
ATOM 659 C C . ALA A 1 87 ? 3.107 -2.968 9.155 1.00 91.94 87 ALA A C 1
ATOM 661 O O . ALA A 1 87 ? 3.339 -3.859 8.337 1.00 91.94 87 ALA A O 1
ATOM 662 N N . VAL A 1 88 ? 3.772 -1.807 9.147 1.00 92.12 88 VAL A N 1
ATOM 663 C CA . VAL A 1 88 ? 4.798 -1.472 8.147 1.00 92.12 88 VAL A CA 1
ATOM 664 C C . VAL A 1 88 ? 6.000 -2.414 8.220 1.00 92.12 88 VAL A C 1
ATOM 666 O O . VAL A 1 88 ? 6.499 -2.833 7.177 1.00 92.12 88 VAL A O 1
ATOM 669 N N . GLU A 1 89 ? 6.427 -2.833 9.411 1.00 93.75 89 GLU A N 1
ATOM 670 C CA . GLU A 1 89 ? 7.487 -3.840 9.548 1.00 93.75 89 GLU A CA 1
ATOM 671 C C . GLU A 1 89 ? 7.069 -5.203 8.961 1.00 93.75 89 GLU A C 1
ATOM 673 O O . GLU A 1 89 ? 7.865 -5.904 8.335 1.00 93.75 89 GLU A O 1
ATOM 678 N N . GLY A 1 90 ? 5.786 -5.566 9.068 1.00 95.44 90 GLY A N 1
ATOM 679 C CA . GLY A 1 90 ? 5.220 -6.710 8.348 1.00 95.44 90 GLY A CA 1
ATOM 680 C C . GLY A 1 90 ? 5.309 -6.575 6.825 1.00 95.44 90 GLY A C 1
ATOM 681 O O . GLY A 1 90 ? 5.642 -7.542 6.137 1.00 95.44 90 GLY A O 1
ATOM 682 N N . LEU A 1 91 ? 5.069 -5.376 6.292 1.00 96.25 91 LEU A N 1
ATOM 683 C CA . LEU A 1 91 ? 5.207 -5.105 4.859 1.00 96.25 91 LEU A CA 1
ATOM 684 C C . LEU A 1 91 ? 6.668 -5.167 4.398 1.00 96.25 91 LEU A C 1
ATOM 686 O O . LEU A 1 91 ? 6.924 -5.628 3.288 1.00 96.25 91 LEU A O 1
ATOM 690 N N . ARG A 1 92 ? 7.628 -4.745 5.233 1.00 95.31 92 ARG A N 1
ATOM 691 C CA . ARG A 1 92 ? 9.067 -4.829 4.919 1.00 95.31 92 ARG A CA 1
ATOM 692 C C . ARG A 1 92 ? 9.513 -6.271 4.750 1.00 95.31 92 ARG A C 1
ATOM 694 O O . ARG A 1 92 ? 10.077 -6.595 3.712 1.00 95.31 92 ARG A O 1
ATOM 701 N N . ARG A 1 93 ? 9.128 -7.151 5.677 1.00 95.88 93 ARG A N 1
ATOM 702 C CA . ARG A 1 93 ? 9.387 -8.594 5.552 1.00 95.88 93 ARG A CA 1
ATOM 703 C C . ARG A 1 93 ? 8.806 -9.175 4.262 1.00 95.88 93 ARG A C 1
ATOM 705 O O . ARG A 1 93 ? 9.495 -9.891 3.549 1.00 95.88 93 ARG A O 1
ATOM 712 N N . LYS A 1 94 ? 7.578 -8.794 3.895 1.00 95.38 94 LYS A N 1
ATOM 713 C CA . LYS A 1 94 ? 6.982 -9.196 2.606 1.00 95.38 94 LYS A CA 1
ATOM 714 C C . LYS A 1 94 ? 7.741 -8.647 1.402 1.00 95.38 94 LYS A C 1
ATOM 716 O O . LYS A 1 94 ? 7.783 -9.294 0.362 1.00 95.38 94 LYS A O 1
ATOM 721 N N . LEU A 1 95 ? 8.304 -7.446 1.507 1.00 96.50 95 LEU A N 1
ATOM 722 C CA . LEU A 1 95 ? 9.101 -6.849 0.440 1.00 96.50 95 LEU A CA 1
ATOM 723 C C . LEU A 1 95 ? 10.452 -7.563 0.261 1.00 96.50 95 LEU A C 1
ATOM 725 O O . LEU A 1 95 ? 10.981 -7.600 -0.848 1.00 96.50 95 LEU A O 1
ATOM 729 N N . ASP A 1 96 ? 10.994 -8.167 1.314 1.00 95.44 96 ASP A N 1
ATOM 730 C CA . ASP A 1 96 ? 12.221 -8.962 1.217 1.00 95.44 96 ASP A CA 1
ATOM 731 C C . ASP A 1 96 ? 12.002 -10.275 0.444 1.00 95.44 96 ASP A C 1
ATOM 733 O O . ASP A 1 96 ? 12.931 -10.785 -0.183 1.00 95.44 96 ASP A O 1
ATOM 737 N N . GLU A 1 97 ? 10.762 -10.774 0.410 1.00 95.69 97 GLU A N 1
ATOM 738 C CA . GLU A 1 97 ? 10.364 -12.004 -0.287 1.00 95.69 97 GLU A CA 1
ATOM 739 C C . GLU A 1 97 ? 10.087 -11.812 -1.793 1.00 95.69 97 GLU A C 1
ATOM 741 O O . GLU A 1 97 ? 10.000 -12.795 -2.532 1.00 95.69 97 GLU A O 1
ATOM 746 N N . VAL A 1 98 ? 9.933 -10.573 -2.284 1.00 95.06 98 VAL A N 1
ATOM 747 C CA . VAL A 1 98 ? 9.633 -10.324 -3.708 1.00 95.06 98 VAL A CA 1
ATOM 748 C C . VAL A 1 98 ? 10.889 -10.215 -4.577 1.00 95.06 98 VAL A C 1
ATOM 750 O O . VAL A 1 98 ? 12.013 -10.058 -4.098 1.00 95.06 98 VAL A O 1
ATOM 753 N N . ALA A 1 99 ? 10.692 -10.262 -5.899 1.00 95.12 99 ALA A N 1
ATOM 754 C CA . ALA A 1 99 ? 11.771 -10.120 -6.871 1.00 95.12 99 ALA A CA 1
ATOM 755 C C . ALA A 1 99 ? 12.576 -8.813 -6.660 1.00 95.12 99 ALA A C 1
ATOM 757 O O . ALA A 1 99 ? 11.979 -7.771 -6.359 1.00 95.12 99 ALA A O 1
ATOM 758 N N . PRO A 1 100 ? 13.913 -8.824 -6.858 1.00 94.31 100 PRO A N 1
ATOM 759 C CA . PRO A 1 100 ? 14.771 -7.668 -6.587 1.00 94.31 100 PRO A CA 1
ATOM 760 C C . PRO A 1 100 ? 14.347 -6.372 -7.287 1.00 94.31 100 PRO A C 1
ATOM 762 O O . PRO A 1 100 ? 14.468 -5.300 -6.704 1.00 94.31 100 PRO A O 1
ATOM 765 N N . ASP A 1 101 ? 13.822 -6.450 -8.511 1.00 92.12 101 ASP A N 1
ATOM 766 C CA . ASP A 1 101 ? 13.350 -5.278 -9.254 1.00 92.12 101 ASP A CA 1
ATOM 767 C C . ASP A 1 101 ? 12.127 -4.622 -8.593 1.00 92.12 101 ASP A C 1
ATOM 769 O O . ASP A 1 101 ? 12.056 -3.396 -8.484 1.00 92.12 101 ASP A O 1
ATOM 773 N N . VAL A 1 102 ? 11.190 -5.433 -8.096 1.00 95.38 102 VAL A N 1
ATOM 774 C CA . VAL A 1 102 ? 10.001 -4.967 -7.376 1.00 95.38 102 VAL A CA 1
ATOM 775 C C . VAL A 1 102 ? 10.407 -4.372 -6.038 1.00 95.38 102 VAL A C 1
ATOM 777 O O . VAL A 1 102 ? 9.950 -3.280 -5.694 1.00 95.38 102 VAL A O 1
ATOM 780 N N . ARG A 1 103 ? 11.306 -5.057 -5.318 1.00 95.44 103 ARG A N 1
ATOM 781 C CA . ARG A 1 103 ? 11.878 -4.565 -4.063 1.00 95.44 103 ARG A CA 1
ATOM 782 C C . ARG A 1 103 ? 12.493 -3.187 -4.262 1.00 95.44 103 ARG A C 1
ATOM 784 O O . ARG A 1 103 ? 12.050 -2.236 -3.631 1.00 95.44 103 ARG A O 1
ATOM 791 N N . ASN A 1 104 ? 13.421 -3.048 -5.205 1.00 91.50 104 ASN A N 1
ATOM 792 C CA . ASN A 1 104 ? 14.122 -1.789 -5.460 1.00 91.50 104 ASN A CA 1
ATOM 793 C C . ASN A 1 104 ? 13.162 -0.631 -5.791 1.00 91.50 104 ASN A C 1
ATOM 795 O O . ASN A 1 104 ? 13.362 0.487 -5.322 1.00 91.50 104 ASN A O 1
ATOM 799 N N . ARG A 1 105 ? 12.089 -0.894 -6.549 1.00 89.94 105 ARG A N 1
ATOM 800 C CA . ARG A 1 105 ? 11.077 0.115 -6.913 1.00 89.94 105 ARG A CA 1
ATOM 801 C C . ARG A 1 105 ? 10.216 0.578 -5.729 1.00 89.94 105 ARG A C 1
ATOM 803 O O . ARG A 1 105 ? 9.794 1.738 -5.692 1.00 89.94 105 ARG A O 1
ATOM 810 N N . LEU A 1 106 ? 9.931 -0.309 -4.774 1.00 93.50 106 LEU A N 1
ATOM 811 C CA . LEU A 1 106 ? 9.031 -0.029 -3.648 1.00 93.50 106 LEU A CA 1
ATOM 812 C C . LEU A 1 106 ? 9.760 0.372 -2.359 1.00 93.50 106 LEU A C 1
ATOM 814 O O . LEU A 1 106 ? 9.171 1.104 -1.560 1.00 93.50 106 LEU A O 1
ATOM 818 N N . SER A 1 107 ? 11.025 -0.022 -2.176 1.00 91.31 107 SER A N 1
ATOM 819 C CA . SER A 1 107 ? 11.814 0.267 -0.969 1.00 91.31 107 SER A CA 1
ATOM 820 C C . SER A 1 107 ? 11.770 1.737 -0.539 1.00 91.31 107 SER A C 1
ATOM 822 O O . SER A 1 107 ? 11.512 1.974 0.640 1.00 91.31 107 SER A O 1
ATOM 824 N N . PRO A 1 108 ? 11.915 2.742 -1.432 1.00 86.44 108 PRO A N 1
ATOM 825 C CA . PRO A 1 108 ? 11.876 4.137 -0.997 1.00 86.44 108 PRO A CA 1
ATOM 826 C C . PRO A 1 108 ? 10.501 4.560 -0.459 1.00 86.44 108 PRO A C 1
ATOM 828 O O . PRO A 1 108 ? 10.416 5.296 0.514 1.00 86.44 108 PRO A O 1
ATOM 831 N N . ALA A 1 109 ? 9.402 4.070 -1.053 1.00 84.69 109 ALA A N 1
ATOM 832 C CA . ALA A 1 109 ? 8.054 4.406 -0.571 1.00 84.69 109 ALA A CA 1
ATOM 833 C C . ALA A 1 109 ? 7.772 3.760 0.788 1.00 84.69 109 ALA A C 1
ATOM 835 O O . ALA A 1 109 ? 7.105 4.354 1.634 1.00 84.69 109 ALA A O 1
ATOM 836 N N . LEU A 1 110 ? 8.271 2.540 0.989 1.00 90.88 110 LEU A N 1
ATOM 837 C CA . LEU A 1 110 ? 8.087 1.822 2.239 1.00 90.88 110 LEU A CA 1
ATOM 838 C C . LEU A 1 110 ? 8.964 2.388 3.364 1.00 90.88 110 LEU A C 1
ATOM 840 O O . LEU A 1 110 ? 8.507 2.445 4.501 1.00 90.88 110 LEU A O 1
ATOM 844 N N . ALA A 1 111 ? 10.173 2.861 3.046 1.00 86.50 111 ALA A N 1
ATOM 845 C CA . ALA A 1 111 ? 11.030 3.583 3.985 1.00 86.50 111 ALA A CA 1
ATOM 846 C C . ALA A 1 111 ? 10.372 4.889 4.461 1.00 86.50 111 ALA A C 1
ATOM 848 O O . ALA A 1 111 ? 10.282 5.119 5.666 1.00 86.50 111 ALA A O 1
ATOM 849 N N . ASP A 1 112 ? 9.828 5.686 3.534 1.00 80.69 112 ASP A N 1
ATOM 850 C CA . ASP A 1 112 ? 9.076 6.904 3.866 1.00 80.69 112 ASP A CA 1
ATOM 851 C C . ASP A 1 112 ? 7.872 6.594 4.771 1.00 80.69 112 ASP A C 1
ATOM 853 O O . ASP A 1 112 ? 7.628 7.285 5.761 1.00 80.69 112 ASP A O 1
ATOM 857 N N . LEU A 1 113 ? 7.120 5.533 4.456 1.00 84.88 113 LEU A N 1
ATOM 858 C CA . LEU A 1 113 ? 5.965 5.121 5.251 1.00 84.88 113 LEU A CA 1
ATOM 859 C C . LEU A 1 113 ? 6.368 4.639 6.653 1.00 84.88 113 LEU A C 1
ATOM 861 O O . LEU A 1 113 ? 5.679 4.969 7.613 1.00 84.88 113 LEU A O 1
ATOM 865 N N . ALA A 1 114 ? 7.473 3.900 6.783 1.00 86.12 114 ALA A N 1
ATOM 866 C CA . ALA A 1 114 ? 7.997 3.445 8.074 1.00 86.12 114 ALA A CA 1
ATOM 867 C C . ALA A 1 114 ? 8.392 4.623 8.967 1.00 86.12 114 ALA A C 1
ATOM 869 O O . ALA A 1 114 ? 8.080 4.635 10.155 1.00 86.12 114 ALA A O 1
ATOM 870 N N . TRP A 1 115 ? 9.023 5.635 8.376 1.00 79.50 115 TRP A N 1
ATOM 871 C CA . TRP A 1 115 ? 9.424 6.843 9.083 1.00 79.50 115 TRP A CA 1
ATOM 872 C C . TRP A 1 115 ? 8.206 7.632 9.596 1.00 79.50 115 TRP A C 1
ATOM 874 O O . TRP A 1 115 ? 8.143 7.979 10.772 1.00 79.50 115 TRP A O 1
ATOM 884 N N . ILE A 1 116 ? 7.177 7.814 8.759 1.00 81.69 116 ILE A N 1
ATOM 88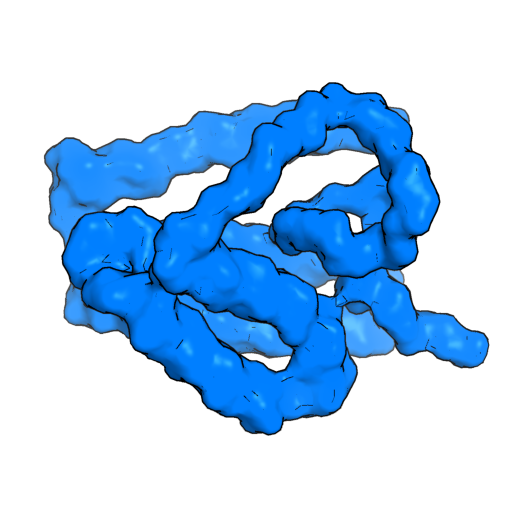5 C CA . ILE A 1 116 ? 5.909 8.452 9.166 1.00 81.69 116 ILE A CA 1
ATOM 886 C C . ILE A 1 116 ? 5.187 7.624 10.240 1.00 81.69 116 ILE A C 1
ATOM 888 O O . ILE A 1 116 ? 4.659 8.183 11.201 1.00 81.69 116 ILE A O 1
ATOM 892 N N . ALA A 1 117 ? 5.160 6.297 10.096 1.00 82.44 117 ALA A N 1
ATOM 893 C CA . ALA A 1 117 ? 4.512 5.397 11.048 1.00 82.44 117 ALA A CA 1
ATOM 894 C C . ALA A 1 117 ? 5.193 5.401 12.427 1.00 82.44 117 ALA A C 1
ATOM 896 O O . ALA A 1 117 ? 4.514 5.211 13.431 1.00 82.44 117 ALA A O 1
ATOM 897 N N . ALA A 1 118 ? 6.500 5.680 12.488 1.00 81.50 118 ALA A N 1
ATOM 898 C CA . ALA A 1 118 ? 7.235 5.881 13.736 1.00 81.50 118 ALA A CA 1
ATOM 899 C C . ALA A 1 118 ? 6.896 7.211 14.447 1.00 81.50 118 ALA A C 1
ATOM 901 O O . ALA A 1 118 ? 7.371 7.453 15.553 1.00 81.50 118 ALA A O 1
ATOM 902 N N . GLY A 1 119 ? 6.059 8.068 13.846 1.00 75.31 119 GLY A N 1
ATOM 903 C CA . GLY A 1 119 ? 5.638 9.351 14.418 1.00 75.31 119 GLY A CA 1
ATOM 904 C C . GLY A 1 119 ? 6.553 10.527 14.069 1.00 75.31 119 GLY A C 1
ATOM 905 O O . GLY A 1 119 ? 6.349 11.634 14.575 1.00 75.31 119 GLY A O 1
ATOM 906 N N . GLU A 1 120 ? 7.530 10.317 13.189 1.00 69.19 120 GLU A N 1
ATOM 907 C CA . GLU A 1 120 ? 8.451 11.358 12.751 1.00 69.19 120 GLU A CA 1
ATOM 908 C C . GLU A 1 120 ? 7.746 12.357 11.815 1.00 69.19 120 GLU A C 1
ATOM 910 O O . GLU A 1 120 ? 7.044 11.988 10.866 1.00 69.19 120 GLU A O 1
ATOM 915 N N . ARG A 1 121 ? 7.902 13.662 12.075 1.00 55.81 121 ARG A N 1
ATOM 916 C CA . ARG A 1 121 ? 7.293 14.713 11.242 1.00 55.81 121 ARG A CA 1
ATOM 917 C C . ARG A 1 121 ? 8.256 15.149 10.163 1.00 55.81 121 ARG A C 1
ATOM 919 O O . ARG A 1 121 ? 9.331 15.664 10.464 1.00 55.81 121 ARG A O 1
ATOM 926 N N . ARG A 1 122 ? 7.824 15.065 8.901 1.00 51.31 122 ARG A N 1
ATOM 927 C CA . ARG A 1 122 ? 8.553 15.697 7.798 1.00 51.31 122 ARG A CA 1
ATOM 928 C C . ARG A 1 122 ? 8.625 17.193 8.109 1.00 51.31 122 ARG A C 1
ATOM 930 O O . ARG A 1 122 ? 7.627 17.775 8.541 1.00 51.31 122 ARG A O 1
ATOM 937 N N . GLY A 1 123 ? 9.789 17.806 7.886 1.00 50.56 123 GLY A N 1
ATOM 938 C CA . GLY A 1 123 ? 9.899 19.267 7.841 1.00 50.56 123 GLY A CA 1
ATOM 939 C C . GLY A 1 123 ? 8.835 19.862 6.901 1.00 50.56 123 GLY A C 1
ATOM 940 O O . GLY A 1 123 ? 8.227 19.114 6.128 1.00 50.56 123 GLY A O 1
ATOM 941 N N . PRO A 1 124 ? 8.571 21.179 6.969 1.00 44.31 124 PRO A N 1
ATOM 942 C CA . PRO A 1 124 ? 7.432 21.807 6.299 1.00 44.31 124 PRO A CA 1
ATOM 943 C C . PRO A 1 124 ? 7.262 21.302 4.862 1.00 44.31 124 PRO A C 1
ATOM 945 O O . PRO A 1 124 ? 8.215 21.284 4.079 1.00 44.31 124 PRO A O 1
ATOM 948 N N . ALA A 1 125 ? 6.050 20.836 4.542 1.00 46.84 125 ALA A N 1
ATOM 949 C CA . ALA A 1 125 ? 5.731 20.320 3.219 1.00 46.84 125 ALA A CA 1
ATOM 950 C C . ALA A 1 125 ? 6.085 21.375 2.163 1.00 46.84 125 ALA A C 1
ATOM 952 O O . ALA A 1 125 ? 5.693 22.538 2.284 1.00 46.84 125 ALA A O 1
ATOM 953 N N . ARG A 1 126 ? 6.839 20.970 1.135 1.00 49.91 126 ARG A N 1
ATOM 954 C CA . ARG A 1 126 ? 7.189 21.849 0.017 1.00 49.91 126 ARG A CA 1
ATOM 955 C C . ARG A 1 126 ? 5.890 22.387 -0.603 1.00 49.91 126 ARG A C 1
ATOM 957 O O . ARG A 1 126 ? 4.999 21.581 -0.885 1.00 49.91 126 ARG A O 1
ATOM 964 N N . PRO A 1 127 ? 5.765 23.704 -0.834 1.00 38.81 127 PRO A N 1
ATOM 965 C CA . PRO A 1 127 ? 4.598 24.247 -1.508 1.00 38.81 127 PRO A CA 1
ATOM 966 C C . PRO A 1 127 ? 4.413 23.589 -2.890 1.00 38.81 127 PRO A C 1
ATOM 968 O O . PRO A 1 127 ? 5.407 23.340 -3.587 1.00 38.81 127 PRO A O 1
ATOM 971 N N . PRO A 1 128 ? 3.164 23.294 -3.297 1.00 39.31 128 PRO A N 1
ATOM 972 C CA . PRO A 1 128 ? 2.882 22.725 -4.610 1.00 39.31 128 PRO A CA 1
ATOM 973 C C . PRO A 1 128 ? 3.466 23.617 -5.715 1.00 39.31 128 PRO A C 1
ATOM 975 O O . PRO A 1 128 ? 3.190 24.813 -5.746 1.00 39.31 128 PRO A O 1
ATOM 978 N N . GLY A 1 129 ? 4.261 23.045 -6.625 1.00 39.94 129 GLY A N 1
ATOM 979 C CA . GLY A 1 129 ? 4.821 23.768 -7.777 1.00 39.94 129 GLY A CA 1
ATOM 980 C C . GLY A 1 129 ? 6.197 24.411 -7.572 1.00 39.94 129 GLY A C 1
ATOM 981 O O . GLY A 1 129 ? 6.691 25.053 -8.495 1.00 39.94 129 GLY A O 1
ATOM 982 N N . ALA A 1 130 ? 6.845 24.229 -6.417 1.00 45.19 130 ALA A N 1
ATOM 983 C CA . ALA A 1 130 ? 8.244 24.625 -6.267 1.00 45.19 130 ALA A CA 1
ATOM 984 C C . ALA A 1 130 ? 9.148 23.778 -7.193 1.00 45.19 130 ALA A C 1
ATOM 986 O O . ALA A 1 130 ? 9.003 22.550 -7.188 1.00 45.19 130 ALA A O 1
ATOM 987 N N . PRO A 1 131 ? 10.081 24.387 -7.954 1.00 39.66 131 PRO A N 1
ATOM 988 C CA . PRO A 1 131 ? 10.992 23.652 -8.830 1.00 39.66 131 PRO A CA 1
ATOM 989 C C . PRO A 1 131 ? 11.771 22.584 -8.051 1.00 39.66 131 PRO A C 1
ATOM 991 O O . PRO A 1 131 ? 12.115 22.767 -6.880 1.00 39.66 131 PRO A O 1
ATOM 994 N N . GLU A 1 132 ? 12.006 21.426 -8.669 1.00 47.56 132 GLU A N 1
ATOM 995 C CA . GLU A 1 132 ? 12.872 20.386 -8.108 1.00 47.56 132 GLU A CA 1
ATOM 996 C C . GLU A 1 132 ? 14.319 20.894 -8.095 1.00 47.56 132 GLU A C 1
ATOM 998 O O . GLU A 1 132 ? 15.063 20.731 -9.055 1.00 47.56 132 GLU A O 1
ATOM 1003 N N . GLU A 1 133 ? 14.728 21.558 -7.015 1.00 36.12 133 GLU A N 1
ATOM 1004 C CA . GLU A 1 133 ? 16.138 21.869 -6.802 1.00 36.12 133 GLU A CA 1
ATOM 1005 C C . GLU A 1 133 ? 16.891 20.579 -6.443 1.00 36.12 133 GLU A C 1
ATOM 1007 O O . GLU A 1 133 ? 16.769 20.055 -5.337 1.00 36.12 133 GLU A O 1
ATOM 1012 N N . GLY A 1 134 ? 17.644 20.051 -7.413 1.00 40.47 134 GLY A N 1
ATOM 1013 C CA . GLY A 1 134 ? 18.837 19.224 -7.189 1.00 40.47 134 GLY A CA 1
ATOM 1014 C C . GLY A 1 134 ? 18.665 17.842 -6.544 1.00 40.47 134 GLY A C 1
ATOM 1015 O O . GLY A 1 134 ? 19.661 17.283 -6.094 1.00 40.47 134 GLY A O 1
ATOM 1016 N N . GLY A 1 135 ? 17.456 17.280 -6.483 1.00 43.34 135 GLY A N 1
ATOM 1017 C CA . GLY A 1 135 ? 17.212 15.919 -5.984 1.00 43.34 135 GLY A CA 1
ATOM 1018 C C . GLY A 1 135 ? 17.008 14.915 -7.120 1.00 43.34 135 GLY A C 1
ATOM 1019 O O . GLY A 1 135 ? 16.362 15.234 -8.109 1.00 43.34 135 GLY A O 1
ATOM 1020 N N . ASP A 1 136 ? 17.505 13.690 -6.962 1.00 40.66 136 ASP A N 1
ATOM 1021 C CA . ASP A 1 136 ? 17.479 12.577 -7.934 1.00 40.66 136 ASP A CA 1
ATOM 1022 C C . ASP A 1 136 ? 16.081 12.058 -8.367 1.00 40.66 136 ASP A C 1
ATOM 1024 O O . ASP A 1 136 ? 15.972 10.986 -8.963 1.00 40.66 136 ASP A O 1
ATOM 1028 N N . GLY A 1 137 ? 14.991 12.762 -8.045 1.00 44.62 137 GLY A N 1
ATOM 1029 C CA . GLY A 1 137 ? 13.617 12.306 -8.281 1.00 44.62 137 GLY A CA 1
ATOM 1030 C C . GLY A 1 137 ? 13.197 11.074 -7.458 1.00 44.62 137 GLY A C 1
ATOM 1031 O O . GLY A 1 137 ? 12.089 10.562 -7.646 1.00 44.62 137 GLY A O 1
ATOM 1032 N N . ALA A 1 138 ? 14.037 10.580 -6.536 1.00 46.47 138 ALA A N 1
ATOM 1033 C CA . ALA A 1 138 ? 13.759 9.401 -5.715 1.00 46.47 138 ALA A CA 1
ATOM 1034 C C . ALA A 1 138 ? 13.046 9.737 -4.395 1.00 46.47 138 ALA A C 1
ATOM 1036 O O . ALA A 1 138 ? 12.312 8.896 -3.866 1.00 46.47 138 ALA A O 1
ATOM 1037 N N . SER A 1 139 ? 13.202 10.962 -3.881 1.00 41.31 139 SER A N 1
ATOM 1038 C CA . SER A 1 139 ? 12.597 11.402 -2.614 1.00 41.31 139 SER A CA 1
ATOM 1039 C C . SER A 1 139 ? 11.248 12.106 -2.799 1.00 41.31 139 SER A C 1
ATOM 1041 O O . SER A 1 139 ? 11.178 13.224 -3.302 1.00 41.31 139 SER A O 1
ATOM 1043 N N . GLY A 1 140 ? 10.166 11.491 -2.309 1.00 50.34 140 GLY A N 1
ATOM 1044 C CA . GLY A 1 140 ? 8.809 12.044 -2.380 1.00 50.34 140 GLY A CA 1
ATOM 1045 C C . GLY A 1 140 ? 7.715 10.969 -2.307 1.00 50.34 140 GLY A C 1
ATOM 1046 O O . GLY A 1 140 ? 7.995 9.796 -2.563 1.00 50.34 140 GLY A O 1
ATOM 1047 N N . PRO A 1 141 ? 6.464 11.345 -1.967 1.00 53.44 141 PRO A N 1
ATOM 1048 C CA . PRO A 1 141 ? 5.349 10.402 -1.907 1.00 53.44 141 PRO A CA 1
ATOM 1049 C C . PRO A 1 141 ? 5.167 9.668 -3.243 1.00 53.44 141 PRO A C 1
ATOM 1051 O O . PRO A 1 141 ? 5.334 10.255 -4.312 1.00 53.44 141 PRO A O 1
ATOM 1054 N N . LEU A 1 142 ? 4.800 8.381 -3.188 1.00 55.28 142 LEU A N 1
ATOM 1055 C CA . LEU A 1 142 ? 4.502 7.578 -4.377 1.00 55.28 142 LEU A CA 1
ATOM 1056 C C . LEU A 1 142 ? 3.177 8.040 -5.002 1.00 55.28 142 LEU A C 1
ATOM 1058 O O . LEU A 1 142 ? 2.101 7.510 -4.719 1.00 55.28 142 LEU A O 1
ATOM 1062 N N . LEU A 1 143 ? 3.258 9.076 -5.824 1.00 54.94 143 LEU A N 1
ATOM 1063 C CA . LEU A 1 143 ? 2.141 9.626 -6.580 1.00 54.94 143 LEU A CA 1
ATOM 1064 C C . LEU A 1 143 ? 2.023 8.901 -7.922 1.00 54.94 143 LEU A C 1
ATOM 1066 O O . LEU A 1 143 ? 3.014 8.411 -8.435 1.00 54.94 143 LEU A O 1
ATOM 1070 N N . GLY A 1 144 ? 0.820 8.842 -8.502 1.00 44.94 144 GLY A N 1
ATOM 1071 C CA . GLY A 1 144 ? 0.594 8.221 -9.821 1.00 44.94 144 GLY A CA 1
ATOM 1072 C C . GLY A 1 144 ? 0.993 9.092 -11.016 1.00 44.94 144 GLY A C 1
ATOM 1073 O O . GLY A 1 144 ? 0.768 8.698 -12.158 1.00 44.94 144 GLY A O 1
ATOM 1074 N N . TRP A 1 145 ? 1.541 10.280 -10.758 1.00 36.59 145 TRP A N 1
ATOM 1075 C CA . TRP A 1 145 ? 1.902 11.279 -11.758 1.00 36.59 145 TRP A CA 1
ATOM 1076 C C . TRP A 1 145 ? 3.184 11.991 -11.321 1.00 36.59 145 TRP A C 1
ATOM 1078 O O . TRP A 1 145 ? 3.315 12.365 -10.157 1.00 36.59 145 TRP A O 1
ATOM 1088 N N . THR A 1 146 ? 4.102 12.205 -12.261 1.00 46.19 146 THR A N 1
ATOM 1089 C CA . THR A 1 146 ? 5.350 12.962 -12.076 1.00 46.19 146 THR A CA 1
ATOM 1090 C C . THR A 1 146 ? 5.543 13.915 -13.257 1.00 46.19 146 THR A C 1
ATOM 1092 O O . THR A 1 146 ? 5.195 13.572 -14.390 1.00 46.19 146 THR A O 1
ATOM 1095 N N . LEU A 1 147 ? 6.113 15.102 -13.028 1.00 35.12 147 LEU A N 1
ATOM 1096 C CA . LEU A 1 147 ? 6.602 15.978 -14.102 1.00 35.12 147 LEU A CA 1
ATOM 1097 C C . LEU A 1 147 ? 7.972 15.453 -14.569 1.00 35.12 147 LEU A C 1
ATOM 1099 O O . LEU A 1 147 ? 9.006 16.007 -14.234 1.00 35.12 147 LEU A O 1
ATOM 1103 N N . GLY A 1 148 ? 7.980 14.324 -15.284 1.00 50.25 148 GLY A N 1
ATOM 1104 C CA . GLY A 1 148 ? 9.206 13.630 -15.700 1.00 50.25 148 GLY A CA 1
ATOM 1105 C C . GLY A 1 148 ? 9.035 12.111 -15.748 1.00 50.25 148 GLY A C 1
ATOM 1106 O O . GLY A 1 148 ? 7.918 11.606 -15.594 1.00 50.25 148 GLY A O 1
ATOM 1107 N N . ARG A 1 149 ? 10.130 11.362 -15.954 1.00 49.62 149 ARG A N 1
ATOM 1108 C CA . ARG A 1 149 ? 10.100 9.893 -15.845 1.00 49.62 149 ARG A CA 1
ATOM 1109 C C . ARG A 1 149 ? 9.685 9.505 -14.430 1.00 49.62 149 ARG A C 1
ATOM 1111 O O . ARG A 1 149 ? 10.291 9.924 -13.453 1.00 49.62 149 ARG A O 1
ATOM 1118 N N . HIS A 1 150 ? 8.650 8.682 -14.336 1.00 57.47 150 HIS A N 1
ATOM 1119 C CA . HIS A 1 150 ? 8.160 8.202 -13.055 1.00 57.47 150 HIS A CA 1
ATOM 1120 C C . HIS A 1 150 ? 9.216 7.319 -12.388 1.00 57.47 150 HIS A C 1
ATOM 1122 O O . HIS A 1 150 ? 9.726 6.405 -13.030 1.00 57.47 150 HIS A O 1
ATOM 1128 N N . ARG A 1 151 ? 9.460 7.487 -11.084 1.00 68.62 151 ARG A N 1
ATOM 1129 C CA . ARG A 1 151 ? 10.448 6.704 -10.306 1.00 68.62 151 ARG A CA 1
ATOM 1130 C C . ARG A 1 151 ? 10.250 5.176 -10.282 1.00 68.62 151 ARG A C 1
ATOM 1132 O O . ARG A 1 151 ? 11.057 4.446 -9.726 1.00 68.62 151 ARG A O 1
ATOM 1139 N N . LEU A 1 152 ? 9.142 4.682 -10.840 1.00 64.56 152 LEU A N 1
ATOM 1140 C CA . LEU A 1 152 ? 8.886 3.243 -11.013 1.00 64.56 152 LEU A CA 1
ATOM 1141 C C . LEU A 1 152 ? 9.420 2.724 -12.360 1.00 64.56 152 LEU A C 1
ATOM 1143 O O . LEU A 1 152 ? 9.451 1.519 -12.585 1.00 64.56 152 LEU A O 1
ATOM 1147 N N . LEU A 1 153 ? 9.813 3.635 -13.252 1.00 66.81 153 LEU A N 1
ATOM 1148 C CA . LEU A 1 153 ? 10.303 3.388 -14.608 1.00 66.81 153 LEU A CA 1
ATOM 1149 C C . LEU A 1 153 ? 11.802 3.714 -14.750 1.00 66.81 153 LEU A C 1
ATOM 1151 O O . LEU A 1 153 ? 12.387 3.468 -15.802 1.00 66.81 153 LEU A O 1
ATOM 1155 N N . THR A 1 154 ? 12.437 4.263 -13.713 1.00 61.28 154 THR A N 1
ATOM 1156 C CA . THR A 1 154 ? 13.895 4.405 -13.612 1.00 61.28 154 THR A CA 1
ATOM 1157 C C . THR A 1 154 ? 14.505 3.014 -13.413 1.00 61.28 154 THR A C 1
ATOM 1159 O O . THR A 1 154 ? 14.304 2.383 -12.378 1.00 61.28 154 THR A O 1
ATOM 1162 N N . GLY A 1 155 ? 15.172 2.494 -14.448 1.00 48.38 155 GLY A N 1
ATOM 1163 C CA . GLY A 1 155 ? 15.759 1.144 -14.474 1.00 48.38 155 GLY A CA 1
ATOM 1164 C C . GLY A 1 155 ? 15.400 0.291 -15.698 1.00 48.38 155 GLY A C 1
ATOM 1165 O O . GLY A 1 155 ? 15.919 -0.810 -15.822 1.00 48.38 155 GLY A O 1
ATOM 1166 N N . ASP A 1 156 ? 14.542 0.781 -16.601 1.00 44.41 156 ASP A N 1
ATOM 1167 C CA . ASP A 1 156 ? 14.213 0.120 -17.883 1.00 44.41 156 ASP A CA 1
ATOM 1168 C C . ASP A 1 156 ? 15.110 0.597 -19.053 1.00 44.41 156 ASP A C 1
ATOM 1170 O O . ASP A 1 156 ? 14.751 0.471 -20.224 1.00 44.41 156 ASP A O 1
ATOM 1174 N N . GLU A 1 157 ? 16.284 1.159 -18.754 1.00 37.59 157 GLU A N 1
ATOM 1175 C CA . GLU A 1 157 ? 17.288 1.489 -19.770 1.00 37.59 157 GLU A CA 1
ATOM 1176 C C . GLU A 1 157 ? 18.246 0.309 -19.941 1.00 37.59 157 GLU A C 1
ATOM 1178 O O . GLU A 1 157 ? 18.806 -0.203 -18.972 1.00 37.59 157 GLU A O 1
ATOM 1183 N N . ARG A 1 158 ? 18.349 -0.152 -21.192 1.00 35.66 158 ARG A N 1
ATOM 1184 C CA . ARG A 1 158 ? 19.474 -0.960 -21.664 1.00 35.66 158 ARG A CA 1
ATOM 1185 C C . ARG A 1 158 ? 20.779 -0.204 -21.474 1.00 35.66 158 ARG A C 1
ATOM 1187 O O . ARG A 1 158 ? 20.765 1.018 -21.738 1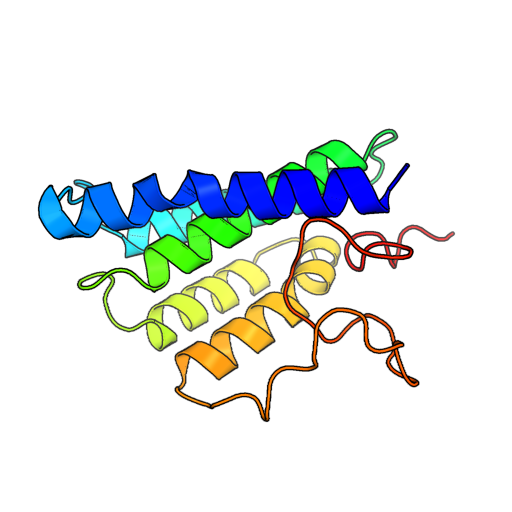.00 35.66 158 ARG A O 1
#

Radius of gyration: 16.3 Å; chains: 1; bounding box: 41×37×39 Å

Secondary structure (DSSP, 8-state):
-HHHHHHHHHHHHHTTHHHHHHHTTS----TT-HHHHHHHHHHHHHHHHHTTTT-SSHHHHHHHHHHHHHHHHHHHHSTTS--HHHHHHHHHHHHHTS-HHHHHHHHHHHHHHHHHHTTPPPSSPPPTT----S--S-SS---S--SSS-TTTTT---

pLDDT: mean 70.75, std 21.07, range [35.12, 96.75]

Foldseek 3Di:
DVVVVVVVVVVVVVVVVVVVVCCPPVVDADPVALLVLLVVLLVVLLVLLVVCPPPPDNLVSLQVNQVSVVSSVVSLPHPRNPQSLVSLVVSLVVLVVGDPLSSVLCVLQSVVSNCVSVVHDDPDDDPPPDDPPPDPQSDDHSHSDDPDPRSSCVPPDD

Sequence (158 aa):
MAANGMIIEQAQILTTHNLATLVGPVGVRPAAGWTALADRTFTVVTHLTARLRHNPRPLRTVKDVAYAWRQLVFFLSVPGAGDPALAVEGLRRKLDEVAPDVRNRLSPALADLAWIAAGERRGPARPPGAPEEGGDGASGPLLGWTLGRHRLLTGDER

Organism: NCBI:txid1894970